Protein AF-A0A0S7Z034-F1 (afdb_monomer_lite)

Radius of gyration: 14.77 Å; chains: 1; bounding box: 39×25×40 Å

Sequence (115 aa):
MRYGIVRSSTLDLGVAKRNGIVRSDDRAVVTVAVLRQRDGSIAVPTEATISGIRRVLTGDSVALDFRAVSEGGSVSYIAETDIPDHGPVLLEIEARPTGTDTRLIARITHRFDKG

pLDDT: mean 89.75, std 8.81, range [55.72, 97.94]

Secondary structure (DSSP, 8-state):
-EEEEEEGGGS-HHHHHHTTPPP-TTEEEEEEE-EEPPTTSPPEE--EEEEEEEEETTS-EEEE--EEEEETTEEEEEEEEEPPSSS-EEEEEEEEETT--PPEEEEEEE-----

Foldseek 3Di:
DDKDKDQLLPDDPVVCVVVVHDHDNFKIKIKDWDWDDDPPDDTATFDWDKWKWKADPVDDIDTFDWDWDDDPNHIMIMGMDTHDPDDWIWMWMWIGTPPDPDIDIDIDTDDDPDD

Structure (mmCIF, N/CA/C/O backbone):
data_AF-A0A0S7Z034-F1
#
_entry.id   AF-A0A0S7Z034-F1
#
loop_
_atom_site.group_PDB
_atom_site.id
_atom_site.type_symbol
_atom_site.label_atom_id
_atom_site.label_alt_id
_atom_site.label_comp_id
_atom_site.label_asym_id
_atom_site.label_entity_id
_atom_site.label_seq_id
_atom_site.pdbx_PDB_ins_code
_atom_site.Cartn_x
_atom_site.Cartn_y
_atom_site.Cartn_z
_atom_site.occupancy
_atom_site.B_iso_or_equiv
_atom_site.auth_seq_id
_atom_site.auth_comp_id
_atom_site.auth_asym_id
_atom_site.auth_atom_id
_atom_site.pdbx_PDB_model_num
ATOM 1 N N . MET A 1 1 ? -9.233 8.657 4.010 1.00 90.25 1 MET A N 1
ATOM 2 C CA . MET A 1 1 ? -8.209 7.661 3.626 1.00 90.25 1 MET A CA 1
ATOM 3 C C . MET A 1 1 ? -6.897 8.387 3.394 1.00 90.25 1 MET A C 1
ATOM 5 O O . MET A 1 1 ? -6.926 9.456 2.799 1.00 90.25 1 MET A O 1
ATOM 9 N N . ARG A 1 2 ? -5.784 7.854 3.896 1.00 93.56 2 ARG A N 1
ATOM 10 C CA . ARG A 1 2 ? -4.427 8.343 3.622 1.00 93.56 2 ARG A CA 1
ATOM 11 C C . ARG A 1 2 ? -3.680 7.288 2.820 1.00 93.56 2 ARG A C 1
ATOM 13 O O . ARG A 1 2 ? -3.937 6.100 3.001 1.00 93.56 2 ARG A O 1
ATOM 20 N N . TYR A 1 3 ? -2.772 7.726 1.963 1.00 95.06 3 TYR A N 1
ATOM 21 C CA . TYR A 1 3 ? -1.963 6.842 1.140 1.00 95.06 3 TYR A CA 1
ATOM 22 C C . TYR A 1 3 ? -0.539 7.378 1.003 1.00 95.06 3 TYR A C 1
ATOM 24 O O . TYR A 1 3 ? -0.312 8.584 1.098 1.00 95.06 3 TYR A O 1
ATOM 32 N N . GLY A 1 4 ? 0.404 6.473 0.777 1.00 95.19 4 GLY A N 1
ATOM 33 C CA . GLY A 1 4 ? 1.797 6.776 0.475 1.00 95.19 4 GLY A CA 1
ATOM 34 C C . GLY A 1 4 ? 2.314 5.817 -0.586 1.00 95.19 4 GLY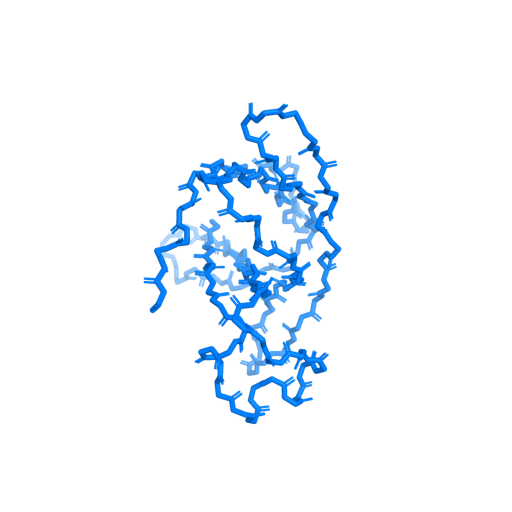 A C 1
ATOM 35 O O . GLY A 1 4 ? 1.924 4.652 -0.607 1.00 95.19 4 GLY A O 1
ATOM 36 N N . ILE A 1 5 ? 3.157 6.319 -1.483 1.00 95.69 5 ILE A N 1
ATOM 37 C CA . ILE A 1 5 ? 3.789 5.535 -2.544 1.00 95.69 5 ILE A CA 1
ATOM 38 C C . ILE A 1 5 ? 5.265 5.892 -2.505 1.00 95.69 5 ILE A C 1
ATOM 40 O O . ILE A 1 5 ? 5.617 7.063 -2.651 1.00 95.69 5 ILE A O 1
ATOM 44 N N . VAL A 1 6 ? 6.109 4.899 -2.254 1.00 94.19 6 VAL A N 1
ATOM 45 C CA . VAL A 1 6 ? 7.560 5.083 -2.143 1.00 94.19 6 VAL A CA 1
ATOM 46 C C . VAL A 1 6 ? 8.285 3.938 -2.827 1.00 94.19 6 VAL A C 1
ATOM 48 O O . VAL A 1 6 ? 7.756 2.830 -2.920 1.00 94.19 6 VAL A O 1
ATOM 51 N N . ARG A 1 7 ? 9.520 4.177 -3.274 1.00 95.19 7 ARG A N 1
ATOM 52 C CA . ARG A 1 7 ? 10.405 3.086 -3.694 1.00 95.19 7 ARG A CA 1
ATOM 53 C C . ARG A 1 7 ? 10.721 2.197 -2.504 1.00 95.19 7 ARG A C 1
ATOM 55 O O . ARG A 1 7 ? 11.043 2.695 -1.425 1.00 95.19 7 ARG A O 1
ATOM 62 N N . SER A 1 8 ? 10.689 0.889 -2.705 1.00 95.50 8 SER A N 1
ATOM 63 C CA . SER A 1 8 ? 11.022 -0.072 -1.654 1.00 95.50 8 SER A CA 1
ATOM 64 C C . SER A 1 8 ? 12.479 0.070 -1.184 1.00 95.50 8 SER A C 1
ATOM 66 O O . SER A 1 8 ? 12.760 -0.145 -0.007 1.00 95.50 8 SER A O 1
ATOM 68 N N . SER A 1 9 ? 13.396 0.521 -2.047 1.00 94.81 9 SER A N 1
ATOM 69 C CA . SER A 1 9 ? 14.783 0.860 -1.686 1.00 94.81 9 SER A CA 1
ATOM 70 C C . SER A 1 9 ? 14.894 1.943 -0.606 1.00 94.81 9 SER A C 1
ATOM 72 O O . SER A 1 9 ? 15.783 1.863 0.247 1.00 94.81 9 SER A O 1
ATOM 74 N N . THR A 1 10 ? 13.968 2.908 -0.587 1.00 94.31 10 THR A N 1
ATOM 75 C CA . THR A 1 10 ? 13.962 4.041 0.360 1.00 94.31 10 THR A CA 1
ATOM 76 C C . THR A 1 10 ? 13.452 3.678 1.752 1.00 94.31 10 THR A C 1
ATOM 78 O O . THR A 1 10 ? 13.588 4.470 2.683 1.00 94.31 10 THR A O 1
ATOM 81 N N . LEU A 1 11 ? 12.884 2.482 1.922 1.00 92.44 11 LEU A N 1
ATOM 82 C CA . LEU A 1 11 ? 12.453 2.011 3.230 1.00 92.44 11 LEU A CA 1
ATOM 83 C C . LEU A 1 11 ? 13.650 1.718 4.132 1.00 92.44 11 LEU A C 1
ATOM 85 O O . LEU A 1 11 ? 14.669 1.172 3.697 1.00 92.44 11 LEU A O 1
ATOM 89 N N . ASP A 1 12 ? 13.476 2.011 5.419 1.00 94.00 12 ASP A N 1
ATOM 90 C CA . ASP A 1 12 ? 14.389 1.545 6.454 1.00 94.00 12 ASP A CA 1
ATOM 91 C C . ASP A 1 12 ? 14.531 0.012 6.402 1.00 94.00 12 ASP A C 1
ATOM 93 O O . ASP A 1 12 ? 13.560 -0.722 6.180 1.00 94.00 12 ASP A O 1
ATOM 97 N N . LEU A 1 13 ? 1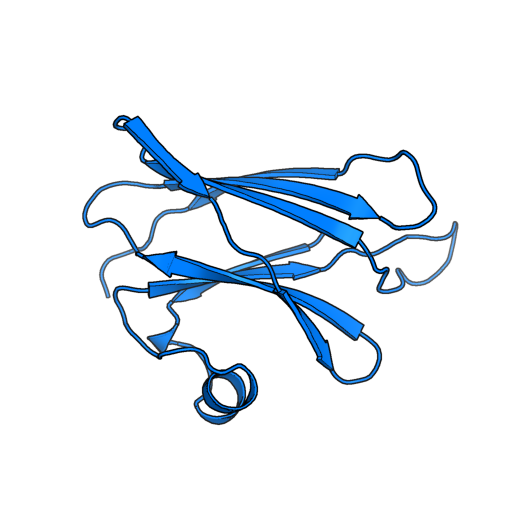5.749 -0.485 6.634 1.00 92.94 13 LEU A N 1
ATOM 98 C CA . LEU A 1 13 ? 16.047 -1.916 6.561 1.00 92.94 13 LEU A CA 1
ATOM 99 C C . LEU A 1 13 ? 15.219 -2.720 7.570 1.00 92.94 13 LEU A C 1
ATOM 101 O O . LEU A 1 13 ? 14.779 -3.827 7.257 1.00 92.94 13 LEU A O 1
ATOM 105 N N . GLY A 1 14 ? 15.011 -2.178 8.770 1.00 93.06 14 GLY A N 1
ATOM 106 C CA . GLY A 1 14 ? 14.187 -2.799 9.796 1.00 93.06 14 GLY A CA 1
ATOM 107 C C . GLY A 1 14 ? 12.725 -2.873 9.370 1.00 93.06 14 GLY A C 1
ATOM 108 O O . GLY A 1 14 ? 12.118 -3.936 9.491 1.00 93.06 14 GLY A O 1
ATOM 109 N N . VAL A 1 15 ? 12.173 -1.782 8.827 1.00 90.44 15 VAL A N 1
ATOM 110 C CA . VAL A 1 15 ? 10.795 -1.747 8.296 1.00 90.44 15 VAL A CA 1
ATOM 111 C C . VAL A 1 15 ? 10.610 -2.779 7.188 1.00 90.44 15 VAL A C 1
ATOM 113 O O . VAL A 1 15 ? 9.658 -3.559 7.243 1.00 90.44 15 VAL A O 1
ATOM 116 N N . ALA A 1 16 ? 11.532 -2.822 6.223 1.00 92.75 16 ALA A N 1
ATOM 117 C CA . ALA A 1 16 ? 11.462 -3.750 5.103 1.00 92.75 16 ALA A CA 1
ATOM 118 C C . ALA A 1 16 ? 11.520 -5.212 5.572 1.00 92.75 16 ALA A C 1
ATOM 120 O O . ALA A 1 16 ? 10.646 -6.002 5.224 1.00 92.75 16 ALA A O 1
ATOM 121 N N . LYS A 1 17 ? 12.478 -5.557 6.446 1.00 92.94 17 LYS A N 1
ATOM 122 C CA . LYS A 1 17 ? 12.615 -6.914 7.003 1.00 92.94 17 LYS A CA 1
ATOM 123 C C . LYS A 1 17 ? 11.388 -7.353 7.794 1.00 92.94 17 LYS A C 1
ATOM 125 O O . LYS A 1 17 ? 10.891 -8.450 7.565 1.00 92.94 17 LYS A O 1
ATOM 130 N N . ARG A 1 18 ? 10.882 -6.504 8.699 1.00 91.31 18 ARG A N 1
ATOM 131 C CA . ARG A 1 18 ? 9.685 -6.813 9.506 1.00 91.31 18 ARG A CA 1
ATOM 132 C C . ARG A 1 18 ? 8.457 -7.089 8.642 1.00 91.31 18 ARG A C 1
ATOM 134 O O . ARG A 1 18 ? 7.595 -7.863 9.036 1.00 91.31 18 ARG A O 1
ATOM 141 N N . ASN A 1 19 ? 8.398 -6.466 7.469 1.00 90.81 19 ASN A N 1
ATOM 142 C CA . ASN A 1 19 ? 7.291 -6.578 6.534 1.00 90.81 19 ASN A CA 1
ATOM 143 C C . ASN A 1 19 ? 7.579 -7.509 5.343 1.00 90.81 19 ASN A C 1
ATOM 145 O O . ASN A 1 19 ? 6.778 -7.553 4.414 1.00 90.81 19 ASN A O 1
ATOM 149 N N . GLY A 1 20 ? 8.695 -8.243 5.331 1.00 91.94 20 GLY A N 1
ATOM 150 C CA . GLY A 1 20 ? 9.042 -9.120 4.207 1.00 91.94 20 GLY A CA 1
ATOM 151 C C . GLY A 1 20 ? 9.122 -8.399 2.854 1.00 91.94 20 GLY A C 1
ATOM 152 O O . GLY A 1 20 ? 8.886 -9.017 1.825 1.00 91.94 20 GLY A O 1
ATOM 153 N N . ILE A 1 21 ? 9.415 -7.096 2.860 1.00 93.94 21 ILE A N 1
ATOM 154 C CA . ILE A 1 21 ? 9.510 -6.264 1.659 1.00 93.94 21 ILE A CA 1
ATOM 155 C C . ILE A 1 21 ? 10.919 -6.393 1.094 1.00 93.94 21 ILE A C 1
ATOM 157 O O . ILE A 1 21 ? 11.908 -6.160 1.801 1.00 93.94 21 ILE A O 1
ATOM 161 N N . VAL A 1 22 ? 11.020 -6.702 -0.196 1.00 92.19 22 VAL A N 1
ATOM 162 C CA . VAL A 1 22 ? 12.310 -6.692 -0.897 1.00 92.19 22 VAL A CA 1
ATOM 163 C C . VAL A 1 22 ? 12.635 -5.257 -1.291 1.00 92.19 22 VAL A C 1
ATOM 165 O O . VAL A 1 22 ? 11.904 -4.649 -2.069 1.00 92.19 22 VAL A O 1
ATOM 168 N N . ARG A 1 23 ? 13.743 -4.724 -0.766 1.00 95.38 23 ARG A N 1
ATOM 169 C CA . ARG A 1 23 ? 14.254 -3.392 -1.119 1.00 95.38 23 ARG A CA 1
ATOM 170 C C . ARG A 1 23 ? 14.848 -3.423 -2.530 1.00 95.38 23 ARG A C 1
ATOM 172 O O . ARG A 1 23 ? 15.822 -4.131 -2.762 1.00 95.38 23 ARG A O 1
ATOM 179 N N . SER A 1 24 ? 14.267 -2.653 -3.441 1.00 94.50 24 SER A N 1
ATOM 180 C CA . SER A 1 24 ? 14.678 -2.501 -4.839 1.00 94.50 24 SER A CA 1
ATOM 181 C C . SER A 1 24 ? 14.283 -1.114 -5.368 1.00 94.50 24 SER A C 1
ATOM 183 O O . SER A 1 24 ? 13.264 -0.552 -4.952 1.00 94.50 24 SER A O 1
ATOM 185 N N . ASP A 1 25 ? 15.080 -0.558 -6.280 1.00 92.00 25 ASP A N 1
ATOM 186 C CA . ASP A 1 25 ? 14.747 0.686 -6.988 1.00 92.00 25 ASP A CA 1
ATOM 187 C C . ASP A 1 25 ? 13.687 0.489 -8.078 1.00 92.00 25 ASP A C 1
ATOM 189 O O . ASP A 1 25 ? 13.036 1.461 -8.465 1.00 92.00 25 ASP A O 1
ATOM 193 N N . ASP A 1 26 ? 13.451 -0.765 -8.478 1.00 93.06 26 ASP A N 1
ATOM 194 C CA . ASP A 1 26 ? 12.467 -1.171 -9.490 1.00 93.06 26 ASP A CA 1
ATOM 195 C C . ASP A 1 26 ? 11.133 -1.607 -8.870 1.00 93.06 26 ASP A C 1
ATOM 197 O O . ASP A 1 26 ? 10.214 -2.027 -9.570 1.00 93.06 26 ASP A O 1
ATOM 201 N N . ARG A 1 27 ? 11.003 -1.531 -7.540 1.00 94.31 27 ARG A N 1
ATOM 202 C CA . ARG A 1 27 ? 9.771 -1.878 -6.819 1.00 94.31 27 ARG A CA 1
ATOM 203 C C . ARG A 1 27 ? 9.304 -0.725 -5.954 1.00 94.31 27 ARG A C 1
ATOM 205 O O . ARG A 1 27 ? 10.095 -0.073 -5.271 1.00 94.31 27 ARG A O 1
ATOM 212 N N . ALA A 1 28 ? 7.998 -0.523 -5.926 1.00 95.06 28 ALA A N 1
ATOM 213 C CA . ALA A 1 28 ? 7.316 0.432 -5.079 1.00 95.06 28 ALA A CA 1
ATOM 214 C C . ALA A 1 28 ? 6.463 -0.275 -4.027 1.00 95.06 28 ALA A C 1
ATOM 216 O O . ALA A 1 28 ? 5.932 -1.365 -4.245 1.00 95.06 28 ALA A O 1
ATOM 217 N N . VAL A 1 29 ? 6.301 0.396 -2.893 1.00 96.75 29 VAL A N 1
ATOM 218 C CA . VAL A 1 29 ? 5.373 0.015 -1.833 1.00 96.75 29 VAL A CA 1
ATOM 219 C C . VAL A 1 29 ? 4.269 1.054 -1.775 1.00 96.75 29 VAL A C 1
ATOM 221 O O . VAL A 1 29 ? 4.529 2.253 -1.642 1.00 96.75 29 VAL A O 1
ATOM 224 N N . VAL A 1 30 ? 3.034 0.576 -1.883 1.00 97.25 30 VAL A N 1
ATOM 225 C CA . VAL A 1 30 ? 1.817 1.363 -1.719 1.00 97.25 30 VAL A CA 1
ATOM 226 C C . VAL A 1 30 ? 1.280 1.092 -0.325 1.00 97.25 30 VAL A C 1
ATOM 228 O O . VAL A 1 30 ? 0.921 -0.039 -0.014 1.00 97.25 30 VAL A O 1
ATOM 231 N N . THR A 1 31 ? 1.192 2.130 0.497 1.00 96.50 31 THR A N 1
ATOM 232 C CA . THR A 1 31 ? 0.635 2.059 1.850 1.00 96.50 31 THR A CA 1
ATOM 233 C C . THR A 1 31 ? -0.695 2.791 1.891 1.00 96.50 31 THR A C 1
ATOM 235 O O . THR A 1 31 ? -0.796 3.916 1.405 1.00 96.50 31 THR A O 1
ATOM 238 N N . VAL A 1 32 ? -1.707 2.187 2.508 1.00 96.75 32 VAL A N 1
ATOM 239 C CA . VAL A 1 32 ? -3.048 2.751 2.683 1.00 96.75 32 VAL A CA 1
ATOM 240 C C . VAL A 1 32 ? -3.437 2.670 4.151 1.00 96.75 32 VAL A C 1
ATOM 242 O O . VAL A 1 32 ? -3.395 1.605 4.758 1.00 96.75 32 VAL A O 1
ATOM 245 N N . ALA A 1 33 ? -3.860 3.796 4.716 1.00 94.75 33 ALA A N 1
ATOM 246 C CA . ALA A 1 33 ? -4.434 3.863 6.052 1.00 94.75 33 ALA A CA 1
ATOM 247 C C . ALA A 1 33 ? -5.858 4.417 5.974 1.00 94.75 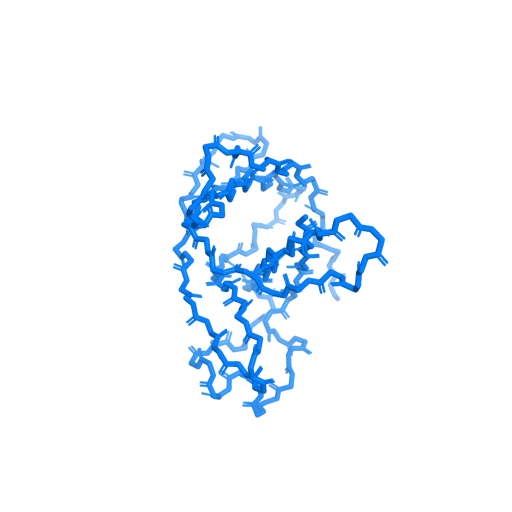33 ALA A C 1
ATOM 249 O O . ALA A 1 33 ? -6.125 5.479 5.390 1.00 94.75 33 ALA A O 1
ATOM 250 N N . VAL A 1 34 ? -6.792 3.700 6.587 1.00 93.62 34 VAL A N 1
ATOM 251 C CA . VAL A 1 34 ? -8.195 4.097 6.653 1.00 93.62 34 VAL A CA 1
ATOM 252 C C . VAL A 1 34 ? -8.460 4.661 8.036 1.00 93.62 34 VAL A C 1
ATOM 254 O O . VAL A 1 34 ? -8.190 4.037 9.056 1.00 93.62 34 VAL A O 1
ATOM 257 N N . LEU A 1 35 ? -8.958 5.892 8.053 1.00 89.06 35 LEU A N 1
ATOM 258 C CA . LEU A 1 35 ? -9.275 6.619 9.269 1.00 89.06 35 LEU A CA 1
ATOM 259 C C . LEU A 1 35 ? -10.768 6.913 9.252 1.00 89.06 35 LEU A C 1
ATOM 261 O O . LEU A 1 35 ? -11.277 7.405 8.239 1.00 89.06 35 LEU A O 1
ATOM 265 N N . ARG A 1 36 ? -11.444 6.652 10.367 1.00 82.31 36 ARG A N 1
ATOM 266 C CA . ARG A 1 36 ? -12.818 7.091 10.597 1.00 82.31 36 ARG A CA 1
ATOM 267 C C . ARG A 1 36 ? -12.784 8.327 11.480 1.00 82.31 36 ARG A C 1
ATOM 269 O O . ARG A 1 36 ? -12.246 8.283 12.585 1.00 82.31 36 ARG A O 1
ATOM 276 N N . GLN A 1 37 ? -13.364 9.422 11.003 1.00 73.62 37 GLN A N 1
ATOM 277 C CA . GLN A 1 37 ? -13.731 10.513 11.897 1.00 73.62 37 GLN A CA 1
ATOM 278 C C . GLN A 1 37 ? -15.034 10.133 12.595 1.00 73.62 37 GLN A C 1
ATOM 280 O O . GLN A 1 37 ? -15.986 9.705 11.946 1.00 73.62 37 GLN A O 1
ATOM 285 N N . ARG A 1 38 ? -15.057 10.251 13.919 1.00 67.38 38 ARG A N 1
ATOM 286 C CA . ARG A 1 38 ? -16.305 10.380 14.671 1.00 67.38 38 ARG A CA 1
ATOM 287 C C . ARG A 1 38 ? -16.475 11.867 14.956 1.00 67.38 38 ARG A C 1
ATOM 289 O O . ARG A 1 38 ? -15.482 12.519 15.286 1.00 67.38 38 ARG A O 1
ATOM 296 N N . ASP A 1 39 ? -17.680 12.394 14.788 1.00 63.34 39 ASP A N 1
ATOM 297 C CA . ASP A 1 39 ? -17.957 13.830 14.873 1.00 63.34 39 ASP A CA 1
ATOM 298 C C . ASP A 1 39 ? -17.291 14.479 16.099 1.00 63.34 39 ASP A C 1
ATOM 300 O O . ASP A 1 39 ? -17.457 14.026 17.231 1.00 63.34 39 ASP A O 1
ATOM 304 N N . GLY A 1 40 ? -16.468 15.505 15.853 1.00 60.44 40 GLY A N 1
ATOM 305 C CA . GLY A 1 40 ? -15.749 16.258 16.889 1.00 60.44 40 GLY A CA 1
ATOM 306 C C . GLY A 1 40 ? -14.550 15.556 17.545 1.00 60.44 40 GLY A C 1
ATOM 307 O O . GLY A 1 40 ? -13.962 16.120 18.464 1.00 60.44 40 GLY A O 1
ATOM 308 N N . SER A 1 41 ? -14.157 14.358 17.098 1.00 67.31 41 SER A N 1
ATOM 309 C CA . SER A 1 41 ? -13.081 13.567 17.719 1.00 67.31 41 SER A CA 1
ATOM 310 C C . SER A 1 41 ? -11.904 13.271 16.782 1.00 67.31 41 SER A C 1
ATOM 312 O O . SER A 1 41 ? -11.987 13.404 15.559 1.00 67.31 41 SER A O 1
ATOM 314 N N . ILE A 1 42 ? -10.777 12.872 17.380 1.00 72.38 42 ILE A N 1
ATOM 315 C CA . ILE A 1 42 ? -9.556 12.482 16.666 1.00 72.38 42 ILE A CA 1
ATOM 316 C C . ILE A 1 42 ? -9.873 11.306 15.736 1.00 72.38 42 ILE A C 1
ATOM 318 O O . ILE A 1 42 ? -10.498 10.329 16.143 1.00 72.38 42 ILE A O 1
ATOM 322 N N . ALA A 1 43 ? -9.431 11.396 14.480 1.00 78.94 43 ALA A N 1
ATOM 323 C CA . ALA A 1 43 ? -9.631 10.339 13.500 1.00 78.94 43 ALA A CA 1
ATOM 324 C C . ALA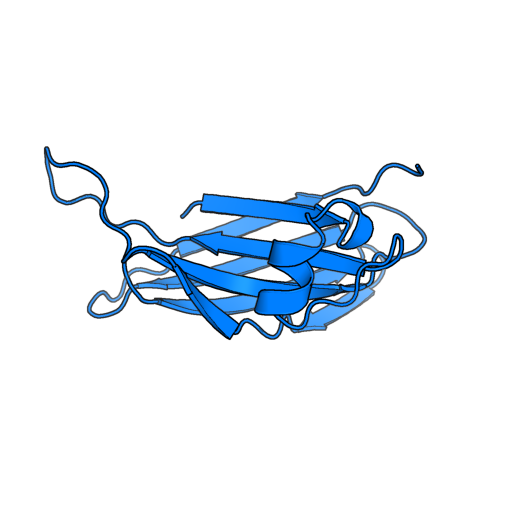 A 1 43 ? -8.958 9.034 13.965 1.00 78.94 43 ALA A C 1
ATOM 326 O O . ALA A 1 43 ? -7.750 9.012 14.207 1.00 78.94 43 ALA A O 1
ATOM 327 N N . VAL A 1 44 ? -9.732 7.952 14.067 1.00 82.94 44 VAL A N 1
ATOM 328 C CA . VAL A 1 44 ? -9.260 6.663 14.593 1.00 82.94 44 VAL A CA 1
ATOM 329 C C . VAL A 1 44 ? -8.933 5.719 13.431 1.00 82.94 44 VAL A C 1
ATOM 331 O O . VAL A 1 44 ? -9.750 5.607 12.505 1.00 82.94 44 VAL A O 1
ATOM 334 N N . PRO A 1 45 ? -7.779 5.022 13.450 1.00 86.56 45 PRO A N 1
ATOM 335 C CA . PRO A 1 45 ? -7.509 3.915 12.537 1.00 86.56 45 PRO A CA 1
ATOM 336 C C . PRO A 1 45 ? -8.659 2.911 12.545 1.00 86.56 45 PRO A C 1
ATOM 338 O O . PRO A 1 45 ? -9.174 2.543 13.596 1.00 86.56 45 PRO A O 1
ATOM 341 N N . THR A 1 46 ? -9.126 2.518 11.367 1.00 90.19 46 THR A N 1
ATOM 342 C CA . THR A 1 46 ? -10.269 1.615 11.216 1.00 90.19 46 THR A CA 1
ATOM 343 C C . THR A 1 46 ? -9.919 0.548 10.199 1.00 90.19 46 THR A C 1
ATOM 345 O O . THR A 1 46 ? -9.431 0.864 9.115 1.00 90.19 46 THR A O 1
ATOM 348 N N . GLU A 1 47 ? -10.192 -0.705 10.546 1.00 93.56 47 GLU A N 1
ATOM 349 C CA . GLU A 1 47 ? -10.051 -1.825 9.623 1.00 93.56 47 GLU A CA 1
ATOM 350 C C . GLU A 1 47 ? -10.946 -1.643 8.394 1.00 93.56 47 GLU A C 1
ATOM 352 O O . GLU A 1 47 ? -12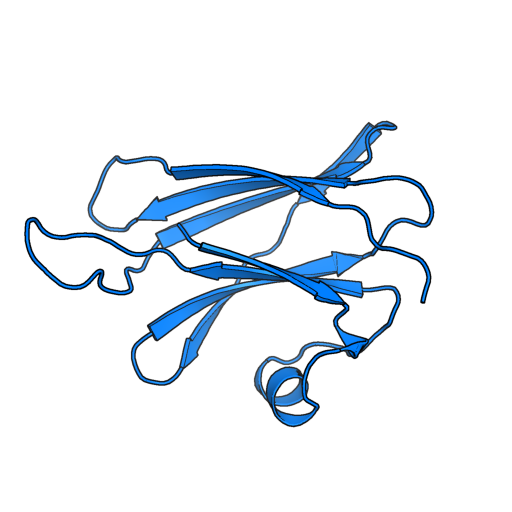.039 -1.074 8.461 1.00 93.56 47 GLU A O 1
ATOM 357 N N . ALA A 1 48 ? -10.467 -2.118 7.254 1.00 95.06 48 ALA A N 1
ATOM 358 C CA . ALA A 1 48 ? -11.144 -2.020 5.981 1.00 95.06 48 ALA A CA 1
ATOM 359 C C . ALA A 1 48 ? -10.767 -3.183 5.063 1.00 95.06 48 ALA A C 1
ATOM 361 O O . ALA A 1 48 ? -9.658 -3.714 5.116 1.00 95.06 48 ALA A O 1
ATOM 362 N N . THR A 1 49 ? -11.665 -3.524 4.146 1.00 95.62 49 THR A N 1
ATOM 363 C CA . THR A 1 49 ? -11.294 -4.300 2.962 1.00 95.62 49 THR A CA 1
ATOM 364 C C . THR A 1 49 ? -10.709 -3.346 1.931 1.00 95.62 49 THR A C 1
ATOM 366 O O . THR A 1 49 ? -11.362 -2.364 1.563 1.00 95.62 49 THR A O 1
ATOM 369 N N . ILE A 1 50 ? -9.489 -3.627 1.473 1.00 96.88 50 ILE A N 1
ATOM 370 C CA . ILE A 1 50 ? -8.796 -2.829 0.460 1.00 96.88 50 ILE A CA 1
ATOM 371 C C . ILE A 1 50 ? -8.679 -3.639 -0.825 1.00 96.88 50 ILE A C 1
ATOM 373 O O . ILE A 1 50 ? -8.293 -4.804 -0.801 1.00 96.88 50 ILE A O 1
ATOM 377 N N . SER A 1 51 ? -8.977 -2.997 -1.944 1.00 97.44 51 SER A N 1
ATOM 378 C C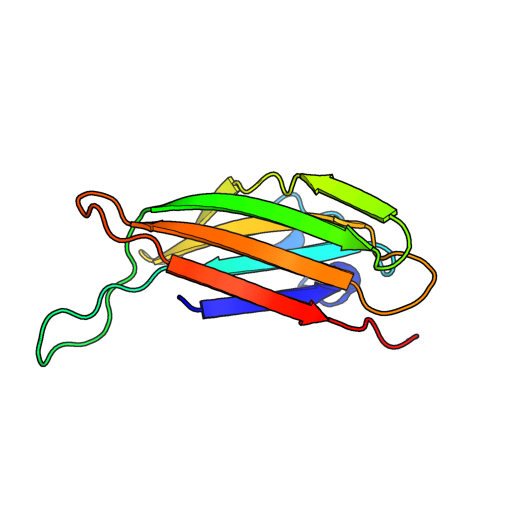A . SER A 1 51 ? -8.681 -3.503 -3.280 1.00 97.44 51 SER A CA 1
ATOM 379 C C . SER A 1 51 ? -8.050 -2.387 -4.092 1.00 97.44 51 SER A C 1
ATOM 381 O O . SER A 1 51 ? -8.409 -1.220 -3.926 1.00 97.44 51 SER A O 1
ATOM 383 N N . GLY A 1 52 ? -7.152 -2.719 -5.007 1.00 97.12 52 GLY A N 1
ATOM 384 C CA . GLY A 1 52 ? -6.653 -1.718 -5.930 1.00 97.12 52 GLY A CA 1
ATOM 385 C C . GLY A 1 52 ? -5.985 -2.309 -7.147 1.00 97.12 52 GLY A C 1
ATOM 386 O O . GLY A 1 52 ? -5.720 -3.507 -7.217 1.00 97.12 52 GLY A O 1
ATOM 387 N N . ILE A 1 53 ? -5.730 -1.436 -8.109 1.00 96.81 53 ILE A N 1
ATOM 388 C CA . ILE A 1 53 ? -5.020 -1.759 -9.338 1.00 96.81 53 ILE A CA 1
ATOM 389 C C . ILE A 1 53 ? -4.016 -0.657 -9.663 1.00 96.81 53 ILE A C 1
ATOM 391 O O . ILE A 1 53 ? -4.263 0.526 -9.411 1.00 96.81 53 ILE A O 1
ATOM 395 N N . ARG A 1 54 ? -2.896 -1.046 -10.267 1.00 94.81 54 ARG A N 1
ATOM 396 C CA . ARG A 1 54 ? -1.954 -0.151 -10.940 1.00 94.81 54 ARG A CA 1
ATOM 397 C C . ARG A 1 54 ? -2.178 -0.272 -12.440 1.00 94.81 54 ARG A C 1
ATOM 399 O O . ARG A 1 54 ? -2.000 -1.352 -12.993 1.00 94.81 54 ARG A O 1
ATOM 406 N N . ARG A 1 55 ? -2.504 0.832 -13.102 1.00 92.38 55 ARG A N 1
ATOM 407 C CA . ARG A 1 55 ? -2.610 0.944 -14.558 1.00 92.38 55 ARG A CA 1
ATOM 408 C C . ARG A 1 55 ? -1.422 1.719 -15.109 1.00 92.38 55 ARG A C 1
ATOM 410 O O . ARG A 1 55 ? -1.115 2.809 -14.620 1.00 92.38 55 ARG A O 1
ATOM 417 N N . VAL A 1 56 ? -0.793 1.195 -16.152 1.00 86.06 56 VAL A N 1
ATOM 418 C CA . VAL A 1 56 ? 0.076 1.999 -17.019 1.00 86.06 56 VAL A CA 1
ATOM 419 C C . VAL A 1 56 ? -0.818 2.690 -18.048 1.00 86.06 56 VAL A C 1
ATOM 421 O O . VAL A 1 56 ? -1.773 2.090 -18.538 1.00 86.06 56 VAL A O 1
ATOM 424 N N . LEU A 1 57 ? -0.544 3.953 -18.388 1.00 76.31 57 LEU A N 1
ATOM 425 C CA . LEU A 1 57 ? -1.381 4.702 -19.343 1.00 76.31 57 LEU A CA 1
ATOM 426 C C . LEU A 1 57 ? -1.448 4.059 -20.739 1.00 76.31 57 LEU A C 1
ATOM 428 O O . LEU A 1 57 ? -2.368 4.344 -21.498 1.00 76.31 57 LEU A O 1
ATOM 432 N N . THR A 1 58 ? -0.488 3.198 -21.074 1.00 76.69 58 THR A N 1
ATOM 433 C CA . THR A 1 58 ? -0.402 2.485 -22.353 1.00 76.69 58 THR A CA 1
ATOM 434 C C . THR A 1 58 ? -1.141 1.148 -22.374 1.00 76.69 58 THR A C 1
ATOM 436 O O . THR A 1 58 ? -1.138 0.495 -23.412 1.00 76.69 58 THR A O 1
ATOM 439 N N . GLY A 1 59 ? -1.794 0.736 -21.282 1.00 69.88 59 GLY A N 1
ATOM 440 C CA . GLY A 1 59 ? -2.685 -0.424 -21.320 1.00 69.88 59 GLY A CA 1
ATOM 441 C C . GLY A 1 59 ? -2.814 -1.147 -19.989 1.00 69.88 59 GLY A C 1
ATOM 442 O O . GLY A 1 59 ? -3.839 -1.024 -19.316 1.00 69.88 59 GLY A O 1
ATOM 443 N N . ASP A 1 60 ? -1.795 -1.929 -19.636 1.00 80.88 60 ASP A N 1
ATOM 444 C CA . ASP A 1 60 ? -1.954 -3.007 -18.663 1.00 80.88 60 ASP A CA 1
ATOM 445 C C . ASP A 1 60 ? -2.315 -2.522 -17.258 1.00 80.88 60 ASP A C 1
ATOM 447 O O . ASP A 1 60 ? -1.744 -1.571 -16.709 1.00 80.88 60 ASP A O 1
ATOM 451 N N . SER A 1 61 ? -3.273 -3.233 -16.662 1.00 90.44 61 SER A N 1
ATOM 452 C CA . SER A 1 61 ? -3.657 -3.097 -15.266 1.00 90.44 61 SER A CA 1
ATOM 453 C C . SER A 1 61 ? -3.225 -4.328 -14.486 1.00 90.44 61 SER A C 1
ATOM 455 O O . SER A 1 61 ? -3.588 -5.444 -14.851 1.00 90.44 61 SER A O 1
ATOM 457 N N . VAL A 1 62 ? -2.512 -4.120 -13.386 1.00 93.12 62 VAL A N 1
ATOM 458 C CA . VAL A 1 62 ? -2.089 -5.179 -12.466 1.00 93.12 62 VAL A CA 1
ATOM 459 C C . VAL A 1 62 ? -2.801 -4.981 -11.134 1.00 93.12 62 VAL A C 1
ATOM 461 O O . VAL A 1 62 ? -2.910 -3.850 -10.655 1.00 93.12 62 VAL A O 1
ATOM 464 N N . ALA A 1 63 ? -3.320 -6.066 -10.560 1.00 96.62 63 ALA A N 1
ATOM 465 C CA . ALA A 1 63 ? -3.923 -6.044 -9.234 1.00 96.62 63 ALA A CA 1
ATOM 466 C C . ALA A 1 63 ? -2.870 -5.736 -8.162 1.00 96.62 63 ALA A C 1
ATOM 468 O O . ALA A 1 63 ? -1.724 -6.164 -8.260 1.00 96.62 63 ALA A O 1
ATOM 469 N N . LEU A 1 64 ? -3.264 -4.966 -7.151 1.00 97.25 64 LEU A N 1
ATOM 470 C CA . LEU A 1 64 ? -2.446 -4.708 -5.974 1.00 97.25 64 LEU A CA 1
ATOM 471 C C . LEU A 1 64 ? -2.892 -5.638 -4.850 1.00 97.25 64 LEU A C 1
ATOM 473 O O . LEU A 1 64 ? -3.993 -5.485 -4.312 1.00 97.25 64 LEU A O 1
ATOM 477 N N . ASP A 1 65 ? -2.015 -6.564 -4.478 1.00 96.56 65 ASP A N 1
ATOM 478 C CA . ASP A 1 65 ? -2.262 -7.520 -3.404 1.00 96.56 65 ASP A CA 1
ATOM 479 C C . ASP A 1 65 ? -1.986 -6.871 -2.044 1.00 96.56 65 ASP A C 1
ATOM 481 O O . ASP A 1 65 ? -0.875 -6.900 -1.509 1.00 96.56 65 ASP A O 1
ATOM 485 N N . PHE A 1 66 ? -3.014 -6.224 -1.492 1.00 97.38 66 PHE A N 1
ATOM 486 C CA . PHE A 1 66 ? -2.926 -5.578 -0.189 1.00 97.38 66 PHE A CA 1
ATOM 487 C C . PHE A 1 66 ? -2.968 -6.593 0.951 1.00 97.38 66 PHE A C 1
ATOM 489 O O . PHE A 1 66 ? -3.905 -7.383 1.073 1.00 97.38 66 PHE A O 1
ATOM 496 N N . ARG A 1 67 ? -2.006 -6.483 1.867 1.00 95.62 67 ARG A N 1
ATOM 497 C CA . ARG A 1 67 ? -2.006 -7.193 3.150 1.00 95.62 67 ARG A CA 1
ATOM 498 C C . ARG A 1 67 ? -2.029 -6.215 4.319 1.00 95.62 67 ARG A C 1
ATOM 500 O O . ARG A 1 67 ? -1.397 -5.160 4.268 1.00 95.62 67 ARG A O 1
ATOM 507 N N . ALA A 1 68 ? -2.749 -6.575 5.378 1.00 94.19 68 ALA A N 1
ATOM 508 C CA . ALA A 1 68 ? -2.793 -5.787 6.603 1.00 94.19 68 ALA A CA 1
ATOM 509 C C . ALA A 1 68 ? -1.467 -5.891 7.379 1.00 94.19 68 ALA A C 1
ATOM 511 O O . ALA A 1 68 ? -0.837 -6.949 7.443 1.00 94.19 68 ALA A O 1
ATOM 512 N N . VAL A 1 69 ? -1.066 -4.777 7.979 1.00 91.94 69 VAL A N 1
ATOM 513 C CA . VAL A 1 69 ? 0.081 -4.616 8.871 1.00 91.94 69 VAL A CA 1
ATOM 514 C C . VAL A 1 69 ? -0.397 -3.839 10.085 1.00 91.94 69 VAL A C 1
ATOM 516 O O . VAL A 1 69 ? -0.922 -2.733 9.947 1.00 91.94 69 VAL A O 1
ATOM 519 N N . SER A 1 70 ? -0.193 -4.409 11.268 1.00 88.12 70 SER A N 1
ATOM 520 C CA . SER A 1 70 ? -0.578 -3.787 12.532 1.00 88.12 70 SER A CA 1
ATOM 521 C C . SER A 1 70 ? 0.667 -3.372 13.304 1.00 88.12 70 SER A C 1
ATOM 523 O O . SER A 1 70 ? 1.479 -4.217 13.672 1.00 88.12 70 SER A O 1
ATOM 525 N N . GLU A 1 71 ? 0.806 -2.077 13.579 1.00 81.31 71 GLU A N 1
ATOM 526 C CA . GLU A 1 71 ? 1.899 -1.522 14.383 1.00 81.31 71 GLU A CA 1
ATOM 527 C C . GLU A 1 71 ? 1.325 -0.522 15.397 1.00 81.31 71 GLU A C 1
ATOM 529 O O . GLU A 1 71 ? 0.584 0.393 15.038 1.00 81.31 71 GLU A O 1
ATOM 534 N N . GLY A 1 72 ? 1.635 -0.707 16.686 1.00 77.62 72 GLY A N 1
ATOM 535 C CA . GLY A 1 72 ? 1.271 0.249 17.741 1.00 77.62 72 GLY A CA 1
ATOM 536 C C . GLY A 1 72 ? -0.232 0.539 17.878 1.00 77.62 72 GLY A C 1
ATOM 537 O O . GLY A 1 72 ? -0.601 1.654 18.233 1.00 77.62 72 GLY A O 1
ATOM 538 N N . GLY A 1 73 ? -1.103 -0.427 17.562 1.00 80.12 73 GLY A N 1
ATOM 539 C CA . GLY A 1 73 ? -2.563 -0.252 17.605 1.00 80.12 73 GLY A CA 1
ATOM 540 C C . GLY A 1 73 ? -3.165 0.450 16.380 1.00 80.12 73 GLY A C 1
ATOM 541 O O . GLY A 1 73 ? -4.359 0.742 16.371 1.00 80.12 73 GLY A O 1
ATOM 542 N N . SER A 1 74 ? -2.367 0.705 15.341 1.00 83.94 74 SER A N 1
ATOM 543 C CA . SER A 1 74 ? -2.830 1.193 14.041 1.00 83.94 74 SER A CA 1
ATOM 544 C C . SER A 1 74 ? -2.746 0.083 12.997 1.00 83.94 74 SER A C 1
ATOM 546 O O . SER A 1 74 ? -1.775 -0.673 12.973 1.00 83.94 74 SER A O 1
ATOM 548 N N . VAL A 1 75 ? -3.744 0.008 12.114 1.00 91.38 75 VAL A N 1
ATOM 549 C CA . VAL A 1 75 ? -3.749 -0.890 10.954 1.00 91.38 75 VAL A CA 1
ATOM 550 C C . VAL A 1 75 ? -3.448 -0.096 9.684 1.00 91.38 75 VAL A C 1
ATOM 552 O O . VAL A 1 75 ? -4.065 0.934 9.405 1.00 91.38 75 VAL A O 1
ATOM 555 N N . SER A 1 76 ? -2.478 -0.576 8.914 1.00 93.19 76 SER A N 1
ATOM 556 C CA . SER A 1 76 ? -2.169 -0.107 7.564 1.00 93.19 76 SER A CA 1
ATOM 557 C C . SER A 1 76 ? -2.223 -1.276 6.595 1.00 93.19 76 SER A C 1
ATOM 559 O O . SER A 1 76 ? -2.025 -2.422 6.977 1.00 93.19 76 SER A O 1
ATOM 561 N N . TYR A 1 77 ? -2.472 -0.991 5.329 1.00 96.50 77 TYR A N 1
ATOM 562 C CA . TYR A 1 77 ? -2.495 -1.985 4.267 1.00 96.50 77 TYR A CA 1
ATOM 563 C C . TYR A 1 77 ? -1.366 -1.675 3.311 1.00 96.50 77 TYR A C 1
ATOM 565 O O . TYR A 1 77 ? -1.265 -0.541 2.843 1.00 96.50 77 TYR A O 1
ATOM 573 N N . ILE A 1 78 ? -0.522 -2.662 3.038 1.00 96.50 78 ILE A N 1
ATOM 574 C CA . ILE A 1 78 ? 0.589 -2.499 2.111 1.00 96.50 78 ILE A CA 1
ATOM 575 C C . ILE A 1 78 ? 0.435 -3.441 0.926 1.00 96.50 78 ILE A C 1
ATOM 577 O O . ILE A 1 78 ? 0.026 -4.586 1.103 1.00 96.50 78 ILE A O 1
ATOM 581 N N . ALA A 1 79 ? 0.783 -2.958 -0.258 1.00 97.19 79 ALA A N 1
ATOM 582 C CA . ALA A 1 79 ? 0.956 -3.761 -1.459 1.00 97.19 79 ALA A CA 1
ATOM 583 C C . ALA A 1 79 ? 2.303 -3.410 -2.091 1.00 97.19 79 ALA A C 1
ATOM 585 O O . ALA A 1 79 ? 2.725 -2.249 -2.070 1.00 97.19 79 ALA A O 1
ATOM 586 N N . GLU A 1 80 ? 2.973 -4.404 -2.658 1.00 96.06 80 GLU A N 1
ATOM 587 C CA . GLU A 1 80 ? 4.165 -4.190 -3.471 1.00 96.06 80 GLU A CA 1
ATOM 588 C C . GLU A 1 80 ? 3.784 -4.231 -4.951 1.00 96.06 80 GLU A C 1
ATOM 590 O O . GLU A 1 80 ? 2.903 -4.983 -5.360 1.00 96.06 80 GLU A O 1
ATOM 595 N N . THR A 1 81 ? 4.452 -3.425 -5.764 1.00 93.88 81 THR A N 1
ATOM 596 C CA . THR A 1 81 ? 4.278 -3.430 -7.217 1.00 93.88 81 THR A CA 1
ATOM 597 C C . THR A 1 81 ? 5.582 -3.040 -7.885 1.00 93.88 81 THR A C 1
ATOM 599 O O . THR A 1 81 ? 6.350 -2.256 -7.335 1.00 93.88 81 THR A O 1
ATOM 602 N N . ASP A 1 82 ? 5.811 -3.517 -9.101 1.00 92.00 82 ASP A N 1
ATOM 603 C CA . ASP A 1 82 ? 6.958 -3.061 -9.883 1.00 92.00 82 ASP A CA 1
ATOM 604 C C . ASP A 1 82 ? 6.787 -1.589 -10.294 1.00 92.00 82 ASP A C 1
ATOM 606 O O . ASP A 1 82 ? 5.669 -1.050 -10.332 1.00 92.00 82 ASP A O 1
ATOM 610 N N . ILE A 1 83 ? 7.893 -0.930 -10.607 1.00 90.38 83 ILE A N 1
ATOM 611 C CA . ILE A 1 83 ? 7.930 0.410 -11.182 1.00 90.38 83 ILE A CA 1
ATOM 612 C C . ILE A 1 83 ? 8.106 0.242 -12.691 1.00 90.38 83 ILE A C 1
ATOM 614 O O . ILE A 1 83 ? 9.107 -0.324 -13.114 1.00 90.38 83 ILE A O 1
ATOM 618 N N . PRO A 1 84 ? 7.146 0.683 -13.519 1.00 85.69 84 PRO A N 1
ATOM 619 C CA . PRO A 1 84 ? 7.303 0.581 -14.961 1.00 85.69 84 PRO A CA 1
ATOM 620 C C . PRO A 1 84 ? 8.387 1.535 -15.467 1.00 85.69 84 PRO A C 1
ATOM 622 O O . PRO A 1 84 ? 8.536 2.650 -14.963 1.00 85.69 84 PRO A O 1
ATOM 625 N N . ASP A 1 85 ? 9.076 1.116 -16.527 1.00 80.62 85 ASP A N 1
ATOM 626 C CA . ASP A 1 85 ? 10.216 1.833 -17.113 1.00 80.62 85 ASP A CA 1
ATOM 627 C C . ASP A 1 85 ? 9.868 3.243 -17.614 1.00 80.62 85 ASP A C 1
ATOM 629 O O . ASP A 1 85 ? 10.731 4.129 -17.711 1.00 80.62 85 ASP A O 1
ATOM 633 N N . HIS A 1 86 ? 8.602 3.454 -17.989 1.00 79.44 86 HIS A N 1
ATOM 634 C CA . HIS A 1 86 ? 8.163 4.643 -18.703 1.00 79.44 86 HIS A CA 1
ATOM 635 C C . HIS A 1 86 ? 6.835 5.197 -18.191 1.00 79.44 86 HIS A C 1
ATOM 637 O O . HIS A 1 86 ? 5.827 4.500 -18.094 1.00 79.44 86 HIS A O 1
ATOM 643 N N . GLY A 1 87 ? 6.830 6.516 -17.997 1.00 84.38 87 GLY A N 1
ATOM 644 C CA . GLY A 1 87 ? 5.625 7.299 -17.768 1.00 84.38 87 GLY A CA 1
ATOM 645 C C . GLY A 1 87 ? 5.056 7.190 -16.350 1.00 84.38 87 GLY A C 1
ATOM 646 O O . GLY A 1 87 ? 5.552 6.451 -15.502 1.00 84.38 87 GLY A O 1
ATOM 647 N N . PRO A 1 88 ? 4.027 7.997 -16.054 1.00 90.00 88 PRO A N 1
ATOM 648 C CA . PRO A 1 88 ? 3.303 7.877 -14.804 1.00 90.00 88 PRO A CA 1
ATOM 649 C C . PRO A 1 88 ? 2.393 6.642 -14.812 1.00 90.00 88 PRO A C 1
ATOM 651 O O . PRO A 1 88 ? 1.895 6.215 -15.856 1.00 90.00 88 PRO A O 1
ATOM 654 N N . VAL A 1 89 ? 2.109 6.133 -13.620 1.00 92.12 89 VAL A N 1
ATOM 655 C CA . VAL A 1 89 ? 1.086 5.112 -13.381 1.00 92.12 89 VAL A CA 1
ATOM 656 C C . VAL A 1 89 ? -0.148 5.735 -12.753 1.00 92.12 89 VAL A C 1
ATOM 658 O O . VAL A 1 89 ? -0.045 6.700 -11.996 1.00 92.12 89 VAL A O 1
ATOM 661 N N . LEU A 1 90 ? -1.311 5.155 -13.029 1.00 94.19 90 LEU A N 1
ATOM 662 C CA . LEU A 1 90 ? -2.544 5.428 -12.305 1.00 94.19 90 LEU A CA 1
ATOM 663 C C . LEU A 1 90 ? -2.790 4.305 -11.299 1.00 94.19 90 LEU A C 1
ATOM 665 O O . LEU A 1 90 ? -2.945 3.147 -11.673 1.00 94.19 90 LEU A O 1
ATOM 669 N N . LEU A 1 91 ? -2.864 4.654 -10.024 1.00 95.62 91 LEU A N 1
ATOM 670 C CA . LEU A 1 91 ? -3.274 3.757 -8.953 1.00 95.62 91 LEU A CA 1
ATOM 671 C C . LEU A 1 91 ? -4.735 4.048 -8.625 1.00 95.62 91 LEU A C 1
ATOM 673 O O . LEU A 1 91 ? -5.075 5.168 -8.237 1.00 95.62 91 LEU A O 1
ATOM 677 N N . GLU A 1 92 ? -5.596 3.050 -8.782 1.00 96.75 92 GLU A N 1
ATOM 678 C CA . GLU A 1 92 ? -6.989 3.117 -8.347 1.00 96.75 92 GLU A CA 1
ATOM 679 C C . GLU A 1 92 ? -7.133 2.250 -7.103 1.00 96.75 92 GLU A C 1
ATOM 681 O O . GLU A 1 92 ? -6.975 1.033 -7.167 1.00 96.75 92 GLU A O 1
ATOM 686 N N . ILE A 1 93 ? -7.391 2.886 -5.964 1.00 97.94 93 ILE A N 1
ATOM 687 C CA . ILE A 1 93 ? -7.490 2.235 -4.660 1.00 97.94 93 ILE A CA 1
ATOM 688 C C . ILE A 1 93 ? -8.891 2.453 -4.126 1.00 97.94 93 ILE A C 1
ATOM 690 O O . ILE A 1 93 ? -9.406 3.572 -4.097 1.00 97.94 93 ILE A O 1
ATOM 694 N N . GLU A 1 94 ? -9.480 1.375 -3.649 1.00 97.75 94 GLU A N 1
ATOM 695 C CA . GLU A 1 94 ? -10.759 1.369 -2.983 1.00 97.75 94 GLU A CA 1
ATOM 696 C C . GLU A 1 94 ? -10.614 0.792 -1.581 1.00 97.75 94 GLU A C 1
ATOM 698 O O . GLU A 1 94 ? -10.037 -0.278 -1.391 1.00 97.75 94 GLU A O 1
ATOM 703 N N . ALA A 1 95 ? -11.199 1.485 -0.612 1.00 96.62 95 ALA A N 1
ATOM 704 C CA . ALA A 1 95 ? -11.320 1.021 0.754 1.00 96.62 95 ALA A CA 1
ATOM 705 C C . ALA A 1 95 ? -12.788 0.975 1.179 1.00 96.62 95 ALA A C 1
ATOM 707 O O . ALA A 1 95 ? -13.530 1.944 0.995 1.00 96.62 95 ALA A O 1
ATOM 708 N N . ARG A 1 96 ? -13.180 -0.131 1.808 1.00 95.50 96 ARG A N 1
ATOM 709 C CA . ARG A 1 96 ? -14.472 -0.301 2.483 1.00 95.50 96 ARG A CA 1
ATOM 710 C C . ARG A 1 96 ? -14.227 -0.467 3.983 1.00 95.50 96 ARG A C 1
ATOM 712 O O . ARG A 1 96 ? -13.825 -1.557 4.390 1.00 95.50 96 ARG A O 1
ATOM 719 N N . PRO A 1 97 ? -14.389 0.588 4.802 1.00 93.75 97 PRO A N 1
ATOM 720 C CA . PRO A 1 97 ? -14.220 0.487 6.247 1.00 93.75 97 PRO A CA 1
ATOM 721 C C . PRO A 1 97 ? -15.237 -0.486 6.854 1.00 93.75 97 PRO A C 1
ATOM 723 O O . PRO A 1 97 ? -16.429 -0.418 6.545 1.00 93.75 97 PRO A O 1
ATOM 726 N N . THR A 1 98 ? -14.784 -1.357 7.752 1.00 91.31 98 THR A N 1
ATOM 727 C CA . THR A 1 98 ? -15.626 -2.362 8.413 1.00 91.31 98 THR A CA 1
ATOM 728 C C . THR A 1 98 ? -16.788 -1.704 9.159 1.00 91.31 98 THR A C 1
ATOM 730 O O . THR A 1 98 ? -16.610 -0.706 9.859 1.00 91.31 98 THR A O 1
ATOM 733 N N . GLY A 1 99 ? -17.998 -2.252 9.034 1.00 88.06 99 GLY A N 1
ATOM 734 C CA . GLY A 1 99 ? -19.188 -1.716 9.707 1.00 88.06 99 GLY A CA 1
ATOM 735 C C . GLY A 1 99 ? -19.711 -0.405 9.109 1.00 88.06 99 GLY A C 1
ATOM 736 O O . GLY A 1 99 ? -20.344 0.377 9.817 1.00 88.06 99 GLY A O 1
ATOM 737 N N . THR A 1 100 ? -19.402 -0.127 7.839 1.00 85.44 100 THR A N 1
ATOM 738 C CA . THR A 1 100 ? -20.039 0.926 7.032 1.00 85.44 100 THR A CA 1
ATOM 739 C C . THR A 1 100 ? -20.239 0.438 5.604 1.00 85.44 100 THR A C 1
ATOM 741 O O . THR A 1 100 ? -19.392 -0.292 5.096 1.00 85.44 100 THR A O 1
ATOM 744 N N . ASP A 1 101 ? -21.269 0.937 4.924 1.00 87.38 101 ASP A N 1
ATOM 745 C CA . ASP A 1 101 ? -21.443 0.750 3.473 1.00 87.38 101 ASP A CA 1
ATOM 746 C C . ASP A 1 101 ? -20.691 1.810 2.649 1.00 87.38 101 ASP A C 1
ATOM 748 O O . ASP A 1 101 ? -20.808 1.897 1.425 1.00 87.38 101 ASP A O 1
ATOM 752 N N . THR A 1 102 ? -19.908 2.660 3.318 1.00 89.69 102 THR A N 1
ATOM 753 C CA . THR A 1 102 ? -19.158 3.731 2.672 1.00 89.69 102 THR A CA 1
ATOM 754 C C . THR A 1 102 ? -18.009 3.161 1.847 1.00 89.69 102 THR A C 1
ATOM 756 O O . THR A 1 102 ? -17.131 2.465 2.355 1.00 89.69 102 THR A O 1
ATOM 759 N N . ARG A 1 103 ? -17.965 3.539 0.569 1.00 93.31 103 ARG A N 1
ATOM 760 C CA . ARG A 1 103 ? -16.835 3.279 -0.322 1.00 93.31 103 ARG A CA 1
ATOM 761 C C . ARG A 1 103 ? -15.942 4.511 -0.392 1.00 93.31 103 ARG A C 1
ATOM 763 O O . ARG A 1 103 ? -16.385 5.580 -0.807 1.00 93.31 103 ARG A O 1
ATOM 770 N N . LEU A 1 104 ? -14.676 4.357 -0.028 1.00 94.44 104 LEU A N 1
ATOM 771 C CA . LEU A 1 104 ? -13.651 5.381 -0.214 1.00 94.44 104 LEU A CA 1
ATOM 772 C C . LEU A 1 104 ? -12.840 5.028 -1.458 1.00 94.44 104 LEU A C 1
ATOM 774 O O . LEU A 1 104 ? -12.329 3.917 -1.554 1.00 94.44 104 LEU A O 1
ATOM 778 N N . ILE A 1 105 ? -12.709 5.960 -2.400 1.00 96.44 105 ILE A N 1
ATOM 779 C CA . ILE A 1 105 ? -11.949 5.755 -3.639 1.00 96.44 105 ILE A CA 1
ATOM 780 C C . ILE A 1 105 ? -10.857 6.818 -3.723 1.00 96.44 105 ILE A C 1
ATOM 782 O O . ILE A 1 105 ? -11.136 8.004 -3.553 1.00 96.44 105 ILE A O 1
ATOM 786 N N . ALA A 1 106 ? -9.629 6.401 -4.018 1.00 96.38 106 ALA A N 1
ATOM 787 C CA . ALA A 1 106 ? -8.552 7.286 -4.441 1.00 96.38 106 ALA A CA 1
ATOM 788 C C . ALA A 1 106 ? -8.068 6.888 -5.832 1.00 96.38 106 ALA A C 1
ATOM 790 O O . ALA A 1 106 ? -7.871 5.712 -6.129 1.00 96.38 106 ALA A O 1
ATOM 791 N N . ARG A 1 107 ? -7.857 7.900 -6.671 1.00 96.19 107 ARG A N 1
ATOM 792 C CA . ARG A 1 107 ? -7.218 7.779 -7.979 1.00 96.19 107 ARG A CA 1
ATOM 793 C C . ARG A 1 107 ? -5.974 8.642 -7.963 1.00 96.19 107 ARG A C 1
ATOM 795 O O . ARG A 1 107 ? -6.075 9.852 -7.778 1.00 96.19 107 ARG A O 1
ATOM 802 N N . ILE A 1 108 ? -4.815 8.012 -8.085 1.00 95.44 108 ILE A N 1
ATOM 803 C CA . ILE A 1 108 ? -3.527 8.660 -7.859 1.00 95.44 108 ILE A CA 1
ATOM 804 C C . ILE A 1 108 ? -2.677 8.461 -9.102 1.00 95.44 108 ILE A C 1
ATOM 806 O O . ILE A 1 108 ? -2.280 7.340 -9.409 1.00 95.44 108 ILE A O 1
ATOM 810 N N . THR A 1 109 ? -2.371 9.550 -9.797 1.00 94.62 109 THR A N 1
ATOM 811 C CA . THR A 1 109 ? -1.344 9.537 -10.837 1.00 94.62 109 THR A CA 1
ATOM 812 C C . THR A 1 109 ? 0.004 9.753 -10.170 1.00 94.62 109 THR A C 1
ATOM 814 O O . THR A 1 109 ? 0.232 10.801 -9.567 1.00 94.62 109 THR A O 1
ATOM 817 N N . HIS A 1 110 ? 0.893 8.770 -10.258 1.00 93.12 110 HIS A N 1
ATOM 818 C CA . HIS A 1 110 ? 2.218 8.831 -9.652 1.00 93.12 110 HIS A CA 1
ATOM 819 C C . HIS A 1 110 ? 3.298 8.681 -10.719 1.00 93.12 110 HIS A C 1
ATOM 821 O O . HIS A 1 110 ? 3.209 7.812 -11.586 1.00 93.12 110 HIS A O 1
ATOM 827 N N . ARG A 1 111 ? 4.324 9.530 -10.654 1.00 90.31 111 ARG A N 1
ATOM 828 C CA . ARG A 1 111 ? 5.525 9.425 -11.481 1.00 90.31 111 ARG A CA 1
ATOM 829 C C . ARG A 1 111 ? 6.694 9.069 -10.581 1.00 90.31 111 ARG A C 1
ATOM 831 O O . ARG A 1 111 ? 6.934 9.745 -9.589 1.00 90.31 111 ARG A O 1
ATOM 838 N N . PHE A 1 112 ? 7.412 8.025 -10.964 1.00 84.69 112 PHE A N 1
ATOM 839 C CA . PHE A 1 112 ? 8.654 7.645 -10.320 1.00 84.69 112 PHE A CA 1
ATOM 840 C C . PHE A 1 112 ? 9.795 8.371 -11.040 1.00 84.69 112 PHE A C 1
ATOM 842 O O . PHE A 1 112 ? 10.166 7.995 -12.150 1.00 84.69 112 PHE A O 1
ATOM 849 N N . ASP A 1 113 ? 10.325 9.439 -10.446 1.00 77.31 113 ASP A N 1
ATOM 850 C CA . ASP A 1 113 ? 11.463 10.165 -11.028 1.00 77.31 113 ASP A CA 1
ATOM 851 C C . ASP A 1 113 ? 12.699 9.274 -11.027 1.00 77.31 113 ASP A C 1
ATOM 853 O O . ASP A 1 113 ? 12.956 8.622 -10.015 1.00 77.31 113 ASP A O 1
ATOM 857 N N . LYS A 1 114 ? 13.445 9.214 -12.135 1.00 63.53 114 LYS A N 1
ATOM 858 C CA . LYS A 1 114 ? 14.692 8.439 -12.195 1.00 63.53 114 LYS A CA 1
ATOM 859 C C . LYS A 1 114 ? 15.647 8.958 -11.112 1.00 63.53 114 LYS A C 1
ATOM 861 O O . LYS A 1 114 ? 15.869 10.165 -11.043 1.00 63.53 114 LYS A O 1
ATOM 866 N N . GLY A 1 115 ? 16.091 8.049 -10.242 1.00 55.72 115 GLY A N 1
ATOM 867 C CA . GLY A 1 115 ? 17.118 8.326 -9.236 1.00 55.72 115 GLY A CA 1
ATOM 868 C C . GLY A 1 115 ? 18.483 8.534 -9.870 1.00 55.72 115 GLY A C 1
ATOM 869 O O . GLY A 1 115 ? 18.663 8.083 -11.026 1.00 55.72 115 GLY A O 1
#